Protein AF-A0A2U2CCS1-F1 (afdb_monomer_lite)

Organism: NCBI:txid2184063

Structure (mmCIF, N/CA/C/O backbone):
data_AF-A0A2U2CCS1-F1
#
_entry.id   AF-A0A2U2CCS1-F1
#
loop_
_atom_site.group_PDB
_atom_site.id
_atom_site.type_symbol
_atom_site.label_atom_id
_atom_site.label_alt_id
_atom_site.label_comp_id
_atom_site.label_asym_id
_atom_site.label_entity_id
_atom_site.label_seq_id
_atom_site.pdbx_PDB_ins_code
_atom_site.Cartn_x
_atom_site.Cartn_y
_atom_site.Cartn_z
_atom_site.occupancy
_atom_site.B_iso_or_equiv
_atom_site.auth_seq_id
_atom_site.auth_comp_id
_atom_site.auth_asym_id
_atom_site.auth_atom_id
_atom_site.pdbx_PDB_model_num
ATOM 1 N N . MET A 1 1 ? -10.498 12.231 16.245 1.00 69.75 1 MET A N 1
ATOM 2 C CA . MET A 1 1 ? -9.655 11.087 15.813 1.00 69.75 1 MET A CA 1
ATOM 3 C C . MET A 1 1 ? -8.419 11.006 16.696 1.00 69.75 1 MET A C 1
ATOM 5 O O . MET A 1 1 ? -7.767 12.031 16.871 1.00 69.75 1 MET A O 1
ATOM 9 N N . SER A 1 2 ? -8.105 9.830 17.253 1.00 88.81 2 SER A N 1
ATOM 10 C CA . SER A 1 2 ? -6.883 9.625 18.051 1.00 88.81 2 SER A CA 1
ATOM 11 C C . SER A 1 2 ? -5.619 9.642 17.178 1.00 88.81 2 SER A C 1
ATOM 13 O O . SER A 1 2 ? -5.703 9.530 15.952 1.00 88.81 2 SER A O 1
ATOM 15 N N . GLN A 1 3 ? -4.440 9.747 17.800 1.00 91.19 3 GLN A N 1
ATOM 16 C CA . GLN A 1 3 ? -3.162 9.732 17.077 1.00 91.19 3 GLN A CA 1
ATOM 17 C C . GLN A 1 3 ? -2.980 8.453 16.243 1.00 91.19 3 GLN A C 1
ATOM 19 O O . GLN A 1 3 ? -2.609 8.531 15.076 1.00 91.19 3 GLN A O 1
ATOM 24 N N . THR A 1 4 ? -3.338 7.289 16.795 1.00 92.81 4 THR A N 1
ATOM 25 C CA . THR A 1 4 ? -3.282 5.996 16.091 1.00 92.81 4 THR A CA 1
ATOM 26 C C . THR A 1 4 ? -4.210 5.960 14.874 1.00 92.81 4 THR A C 1
ATOM 28 O O . THR A 1 4 ? -3.830 5.433 13.830 1.00 92.81 4 THR A O 1
ATOM 31 N N . HIS A 1 5 ? -5.399 6.578 14.959 1.00 93.19 5 HIS A N 1
ATOM 32 C CA . HIS A 1 5 ? -6.270 6.732 13.788 1.00 93.19 5 HIS A CA 1
ATOM 33 C C . HIS A 1 5 ? -5.577 7.555 12.708 1.00 93.19 5 HIS A C 1
ATOM 35 O O . HIS A 1 5 ? -5.441 7.083 11.583 1.00 93.19 5 HIS A O 1
ATOM 41 N N . ARG A 1 6 ? -5.086 8.753 13.044 1.00 95.00 6 ARG A N 1
ATOM 42 C CA . ARG A 1 6 ? -4.413 9.629 12.072 1.00 95.00 6 ARG A CA 1
ATOM 43 C C . ARG A 1 6 ? -3.231 8.926 11.396 1.00 95.00 6 ARG A C 1
ATOM 45 O O . ARG A 1 6 ? -3.109 9.004 10.179 1.00 95.00 6 ARG A O 1
ATOM 52 N N . GLN A 1 7 ? -2.433 8.180 12.161 1.00 96.00 7 GLN A N 1
ATOM 53 C CA . GLN A 1 7 ? -1.328 7.371 11.639 1.00 96.00 7 GLN A CA 1
ATOM 54 C C . GLN A 1 7 ? -1.805 6.300 10.649 1.00 96.00 7 GLN A C 1
ATOM 56 O O . GLN A 1 7 ? -1.238 6.189 9.567 1.00 96.00 7 GLN A O 1
ATOM 61 N N . SER A 1 8 ? -2.869 5.555 10.972 1.00 96.94 8 SER A N 1
ATOM 62 C CA . SER A 1 8 ? -3.402 4.525 10.066 1.00 96.94 8 SER A CA 1
ATOM 63 C C . SER A 1 8 ? -3.934 5.103 8.747 1.00 96.94 8 SER A C 1
ATOM 65 O O . SER A 1 8 ? -3.665 4.540 7.691 1.00 96.94 8 SER A O 1
ATOM 67 N N . TYR A 1 9 ? -4.611 6.257 8.781 1.00 98.31 9 TYR A N 1
ATOM 68 C CA . TYR A 1 9 ? -5.068 6.944 7.566 1.00 98.31 9 TYR A CA 1
ATOM 69 C C . TYR A 1 9 ? -3.900 7.461 6.728 1.00 98.31 9 TYR A C 1
ATOM 71 O O . TYR A 1 9 ? -3.901 7.276 5.515 1.00 98.31 9 TYR A O 1
ATOM 79 N N . ALA A 1 10 ? -2.900 8.079 7.361 1.00 98.25 10 ALA A N 1
ATOM 80 C CA . ALA A 1 10 ? -1.716 8.575 6.665 1.00 98.25 10 ALA A CA 1
ATOM 81 C C . ALA A 1 10 ? -0.939 7.433 5.991 1.00 98.25 10 ALA A C 1
ATOM 83 O O . ALA A 1 10 ? -0.535 7.552 4.837 1.00 98.25 10 ALA A O 1
ATOM 84 N N . ALA A 1 11 ? -0.789 6.304 6.684 1.00 98.50 11 ALA A N 1
ATOM 85 C CA . ALA A 1 11 ? -0.129 5.127 6.143 1.00 98.50 11 ALA A CA 1
ATOM 86 C C . ALA A 1 11 ? -0.907 4.517 4.964 1.00 98.50 11 ALA A C 1
ATOM 88 O O . ALA A 1 11 ? -0.320 4.259 3.918 1.00 98.50 11 ALA A O 1
ATOM 89 N N . LEU A 1 12 ? -2.230 4.351 5.082 1.00 98.62 12 LEU A N 1
ATOM 90 C CA . LEU A 1 12 ? -3.065 3.863 3.976 1.00 98.62 12 LEU A CA 1
ATOM 91 C C . LEU A 1 12 ? -3.039 4.811 2.771 1.00 98.62 12 LEU A C 1
ATOM 93 O O . LEU A 1 12 ? -2.932 4.343 1.640 1.00 98.62 12 LEU A O 1
ATOM 97 N N . ALA A 1 13 ? -3.065 6.126 2.998 1.00 98.75 13 ALA A N 1
ATOM 98 C CA . ALA A 1 13 ? -2.942 7.116 1.932 1.00 98.75 13 ALA A CA 1
ATOM 99 C C . ALA A 1 13 ? -1.592 7.007 1.204 1.00 98.75 13 ALA A C 1
ATOM 101 O O . ALA A 1 13 ? -1.557 7.033 -0.025 1.00 98.75 13 ALA A O 1
ATOM 102 N N . ALA A 1 14 ? -0.491 6.812 1.937 1.00 98.69 14 ALA A N 1
ATOM 103 C CA . ALA A 1 14 ? 0.817 6.572 1.332 1.00 98.69 14 ALA A CA 1
ATOM 104 C C . ALA A 1 14 ? 0.817 5.309 0.453 1.00 98.69 14 ALA A C 1
ATOM 106 O O . ALA A 1 14 ? 1.319 5.347 -0.668 1.00 98.69 14 ALA A O 1
ATOM 107 N N . LEU A 1 15 ? 0.198 4.214 0.913 1.00 98.50 15 LEU A N 1
ATOM 108 C CA . LEU A 1 15 ? 0.068 2.991 0.114 1.00 98.50 15 LEU A CA 1
ATOM 109 C C . LEU A 1 15 ? -0.762 3.212 -1.158 1.00 98.50 15 LEU A C 1
ATOM 111 O O . LEU A 1 15 ? -0.368 2.736 -2.220 1.00 98.50 15 LEU A O 1
ATOM 115 N N . VAL A 1 16 ? -1.866 3.965 -1.079 1.00 98.69 16 VAL A N 1
ATOM 116 C CA . VAL A 1 16 ? -2.672 4.343 -2.255 1.00 98.69 16 VAL A CA 1
ATOM 117 C C . VAL A 1 16 ? -1.829 5.115 -3.267 1.00 98.69 16 VAL A C 1
ATOM 119 O O . VAL A 1 16 ? -1.850 4.786 -4.450 1.00 98.69 16 VAL A O 1
ATOM 122 N N . ILE A 1 17 ? -1.061 6.107 -2.808 1.00 98.50 17 ILE A N 1
ATOM 123 C CA . ILE A 1 17 ? -0.209 6.929 -3.675 1.00 98.50 17 ILE A CA 1
ATOM 124 C C . ILE A 1 17 ? 0.856 6.067 -4.357 1.00 98.50 17 ILE A C 1
ATOM 126 O O . ILE A 1 17 ? 1.002 6.133 -5.574 1.00 98.50 17 ILE A O 1
ATOM 130 N N . LEU A 1 18 ? 1.573 5.231 -3.603 1.00 97.44 18 LEU A N 1
ATOM 131 C CA . LEU A 1 18 ? 2.649 4.400 -4.151 1.00 97.44 18 LEU A CA 1
ATOM 132 C C . LEU A 1 18 ? 2.126 3.372 -5.163 1.00 97.44 18 LEU A C 1
ATOM 134 O O . LEU A 1 18 ? 2.704 3.231 -6.239 1.00 97.44 18 LEU A O 1
ATOM 138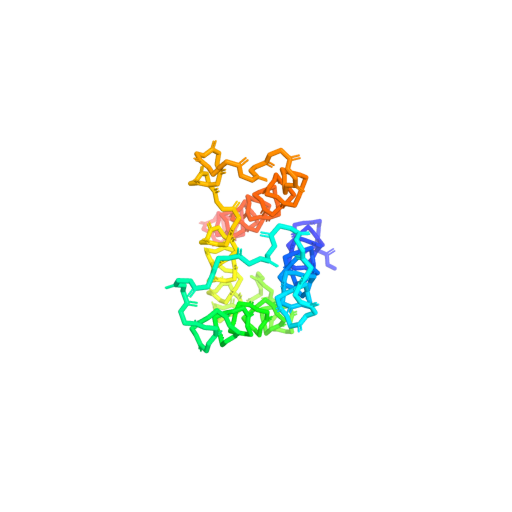 N N . GLN A 1 19 ? 1.007 2.706 -4.861 1.00 95.69 1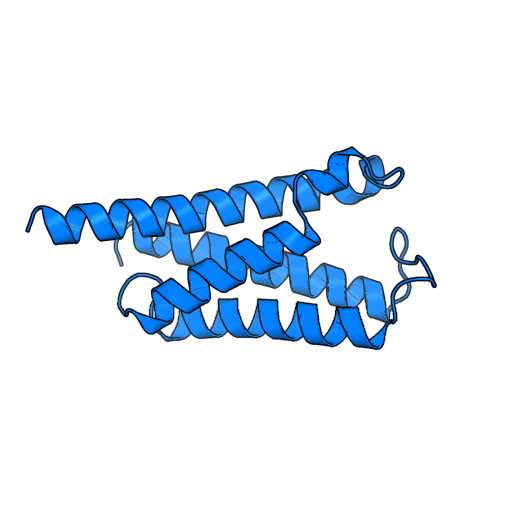9 GLN A N 1
ATOM 139 C CA . GLN A 1 19 ? 0.368 1.781 -5.802 1.00 95.69 19 GLN A CA 1
ATOM 140 C C . GLN A 1 19 ? -0.177 2.511 -7.035 1.00 95.69 19 GLN A C 1
ATOM 142 O O . GLN A 1 19 ? -0.069 2.001 -8.147 1.00 95.69 19 GLN A O 1
ATOM 147 N N . GLY A 1 20 ? -0.729 3.714 -6.859 1.00 95.44 20 GLY A N 1
ATOM 148 C CA . GLY A 1 20 ? -1.209 4.551 -7.957 1.00 95.44 20 GLY A CA 1
ATOM 149 C C . GLY A 1 20 ? -0.082 4.991 -8.890 1.00 95.44 20 GLY A C 1
ATOM 150 O O . GLY A 1 20 ? -0.228 4.896 -10.105 1.00 95.44 20 GLY A O 1
ATOM 151 N N . ILE A 1 21 ? 1.064 5.400 -8.338 1.00 94.56 21 ILE A N 1
ATOM 152 C CA . ILE A 1 21 ? 2.265 5.728 -9.118 1.00 94.56 21 ILE A CA 1
ATOM 153 C C . ILE A 1 21 ? 2.768 4.489 -9.861 1.00 94.56 21 ILE A C 1
ATOM 155 O O . ILE A 1 21 ? 3.034 4.575 -11.054 1.00 94.56 21 ILE A O 1
ATOM 159 N N . MET A 1 22 ? 2.842 3.330 -9.200 1.00 91.62 22 MET A N 1
ATOM 160 C CA . MET A 1 22 ? 3.244 2.077 -9.849 1.00 91.62 22 MET A CA 1
ATOM 161 C C . MET A 1 22 ? 2.303 1.701 -11.001 1.00 91.62 22 MET A C 1
ATOM 163 O O . MET A 1 22 ? 2.763 1.346 -12.084 1.00 91.62 22 MET A O 1
ATOM 167 N N . LEU A 1 23 ? 0.989 1.820 -10.794 1.00 90.81 23 LEU A N 1
ATOM 168 C CA . LEU A 1 23 ? -0.017 1.571 -11.825 1.00 90.81 23 LEU A CA 1
ATOM 169 C C . LEU A 1 23 ? 0.113 2.559 -12.994 1.00 90.81 23 LEU A C 1
ATOM 171 O O . LEU A 1 23 ? 0.042 2.155 -14.152 1.00 90.81 23 LEU A O 1
ATOM 175 N N . GLY A 1 24 ? 0.334 3.842 -12.701 1.00 89.88 24 GLY A N 1
ATOM 176 C CA . GLY A 1 24 ? 0.559 4.876 -13.710 1.00 89.88 24 GLY A CA 1
ATOM 177 C C . GLY A 1 24 ? 1.811 4.602 -14.541 1.00 89.88 24 GLY A C 1
ATOM 178 O O . GLY A 1 24 ? 1.744 4.583 -15.767 1.00 89.88 24 GLY A O 1
ATOM 179 N N . SER A 1 25 ? 2.932 4.303 -13.885 1.00 87.81 25 SER A N 1
ATOM 180 C CA . SER A 1 25 ? 4.189 3.944 -14.545 1.00 87.81 25 SER A CA 1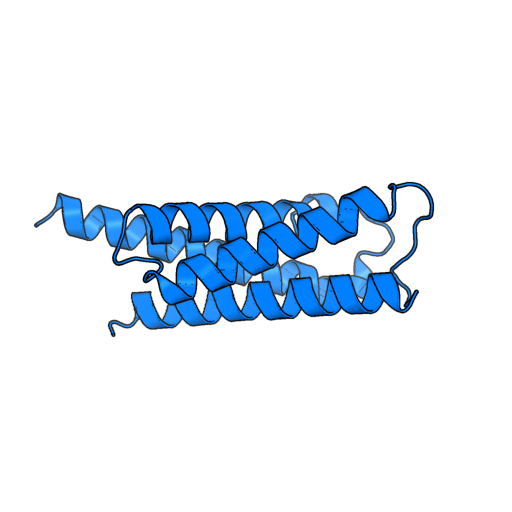
ATOM 181 C C . SER A 1 25 ? 4.066 2.660 -15.373 1.00 87.81 25 SER A C 1
ATOM 183 O O . SER A 1 25 ? 4.672 2.574 -16.440 1.00 87.81 25 SER A O 1
ATOM 185 N N . LEU A 1 26 ? 3.253 1.688 -14.930 1.00 85.50 26 LEU A N 1
ATOM 186 C CA . LEU A 1 26 ? 2.964 0.461 -15.680 1.00 85.50 26 LEU A CA 1
ATOM 187 C C . LEU A 1 26 ? 2.259 0.772 -17.005 1.00 85.50 26 LEU A C 1
ATOM 189 O O . LEU A 1 26 ? 2.680 0.273 -18.045 1.00 85.50 26 LEU A O 1
ATOM 193 N N . TYR A 1 27 ? 1.210 1.599 -16.983 1.00 84.31 27 TYR A N 1
ATOM 194 C CA . TYR A 1 27 ? 0.489 1.977 -18.202 1.00 84.31 27 TYR A CA 1
ATOM 195 C C . TYR A 1 27 ? 1.284 2.924 -19.104 1.00 84.31 27 TYR A C 1
ATOM 197 O O . TYR A 1 27 ? 1.139 2.865 -20.322 1.00 84.31 27 TYR A O 1
ATOM 205 N N . ALA A 1 28 ? 2.132 3.775 -18.525 1.00 86.81 28 ALA A N 1
ATOM 206 C CA . ALA A 1 28 ? 2.984 4.698 -19.269 1.00 86.81 28 ALA A CA 1
ATOM 207 C C . ALA A 1 28 ? 4.266 4.046 -19.824 1.00 86.81 28 ALA A C 1
ATOM 209 O O . ALA A 1 28 ? 4.985 4.688 -20.586 1.00 86.81 28 ALA A O 1
ATOM 210 N N . GLY A 1 29 ? 4.575 2.798 -19.447 1.00 82.00 29 GLY A N 1
ATOM 211 C CA . GLY A 1 29 ? 5.794 2.104 -19.877 1.00 82.00 29 GLY A CA 1
ATOM 212 C C . GLY A 1 29 ? 7.084 2.754 -19.363 1.00 82.00 29 GLY A C 1
ATOM 213 O O . GLY A 1 29 ? 8.106 2.730 -20.049 1.00 82.00 29 GLY A O 1
ATOM 214 N N . VAL A 1 30 ? 7.034 3.385 -18.185 1.00 83.06 30 VAL A N 1
ATOM 215 C CA . VAL A 1 30 ? 8.171 4.111 -17.606 1.00 83.06 30 VAL A CA 1
ATOM 216 C C . VAL A 1 30 ? 9.080 3.137 -16.855 1.00 83.06 30 VAL A C 1
ATOM 218 O O . VAL A 1 30 ? 8.672 2.517 -15.869 1.00 83.06 30 VAL A O 1
ATOM 221 N N . ALA A 1 31 ? 10.342 3.040 -17.287 1.00 76.69 31 ALA A N 1
ATOM 222 C CA . ALA A 1 31 ? 11.379 2.301 -16.567 1.00 76.69 31 ALA A CA 1
ATOM 223 C C . ALA A 1 31 ? 11.458 2.774 -15.095 1.00 76.69 31 ALA A C 1
ATOM 225 O O . ALA A 1 31 ? 11.373 3.976 -14.846 1.00 76.69 31 ALA A O 1
ATOM 226 N N . PRO A 1 32 ? 11.632 1.879 -14.103 1.00 69.75 32 PRO A N 1
ATOM 227 C CA . PRO A 1 32 ? 12.052 0.479 -14.214 1.00 69.75 32 PRO A CA 1
ATOM 228 C C . PRO A 1 32 ? 10.952 -0.516 -14.623 1.00 69.75 32 PRO A C 1
ATOM 230 O O . PRO A 1 32 ? 11.188 -1.716 -14.626 1.00 69.75 32 PRO A O 1
ATOM 233 N N . HIS A 1 33 ? 9.757 -0.072 -15.002 1.00 62.81 33 HIS A N 1
ATOM 234 C CA . HIS A 1 33 ? 8.708 -0.952 -15.517 1.00 62.81 33 HIS A CA 1
ATOM 235 C C . HIS A 1 33 ? 8.838 -0.934 -17.054 1.00 62.81 33 HIS A C 1
ATOM 237 O O . HIS A 1 33 ? 8.467 0.059 -17.676 1.00 62.81 33 HIS A O 1
ATOM 243 N N . PRO A 1 34 ? 9.469 -1.960 -17.665 1.00 54.31 34 PRO A N 1
ATOM 244 C CA . PRO A 1 34 ? 8.834 -3.276 -17.767 1.00 54.31 34 PRO A CA 1
ATOM 245 C C . PRO A 1 34 ? 9.773 -4.481 -17.522 1.00 54.31 34 PRO A C 1
ATOM 247 O O . PRO A 1 34 ? 10.927 -4.481 -17.948 1.00 54.31 34 PRO A O 1
ATOM 250 N N . PRO A 1 35 ? 9.220 -5.598 -17.018 1.00 52.41 35 PRO A N 1
ATOM 251 C CA . PRO A 1 35 ? 9.501 -6.900 -17.608 1.00 52.41 35 PRO A CA 1
ATOM 252 C C . PRO A 1 35 ? 8.233 -7.436 -18.281 1.00 52.41 35 PRO A C 1
ATOM 254 O O . PRO A 1 35 ? 7.206 -7.648 -17.637 1.00 52.41 35 PRO A O 1
ATOM 257 N N . ALA A 1 36 ? 8.328 -7.699 -19.586 1.00 53.06 36 ALA A N 1
ATOM 258 C CA . ALA A 1 36 ? 7.280 -8.259 -20.446 1.00 53.06 36 ALA A CA 1
ATOM 259 C C . ALA A 1 36 ? 6.885 -9.719 -20.110 1.00 53.06 36 ALA A C 1
ATOM 261 O O . ALA A 1 36 ? 6.325 -10.419 -20.948 1.00 53.06 36 ALA A O 1
ATOM 262 N N . THR A 1 37 ? 7.199 -10.205 -18.906 1.00 55.84 37 THR A N 1
ATOM 263 C CA . THR A 1 37 ? 7.061 -11.616 -18.518 1.00 55.84 37 THR A CA 1
ATOM 264 C C . THR A 1 37 ? 5.934 -11.879 -17.522 1.00 55.84 37 THR A C 1
ATOM 266 O O . THR A 1 37 ? 5.466 -13.012 -17.441 1.00 55.84 37 THR A O 1
ATOM 269 N N . ILE A 1 38 ? 5.443 -10.863 -16.801 1.00 58.28 38 ILE A N 1
ATOM 270 C CA . ILE A 1 38 ? 4.218 -10.981 -15.998 1.00 58.28 38 ILE A CA 1
ATOM 271 C C . ILE A 1 38 ? 3.060 -10.477 -16.864 1.00 58.28 38 ILE A C 1
ATOM 273 O O . ILE A 1 38 ? 3.156 -9.356 -17.373 1.00 58.28 38 ILE A O 1
ATOM 277 N N . PRO A 1 39 ? 1.967 -11.246 -17.042 1.00 59.12 39 PRO A N 1
ATOM 278 C CA . PRO A 1 39 ? 0.814 -10.777 -17.797 1.00 59.12 39 PRO A CA 1
ATOM 279 C C . PRO A 1 39 ? 0.386 -9.404 -17.275 1.00 59.12 39 PRO A C 1
ATOM 281 O O . PRO A 1 39 ? 0.073 -9.262 -16.091 1.00 59.12 39 PRO A O 1
ATOM 284 N N . LEU A 1 40 ? 0.380 -8.390 -18.146 1.00 54.31 40 LEU A N 1
ATOM 285 C CA . LEU A 1 40 ? 0.016 -7.012 -17.785 1.00 54.31 40 LEU A CA 1
ATOM 286 C C . LEU A 1 40 ? -1.355 -6.970 -17.084 1.00 54.31 40 LEU A C 1
ATOM 288 O O . LEU A 1 40 ? -1.554 -6.264 -16.093 1.00 54.31 40 LEU A O 1
ATOM 292 N N . PHE A 1 41 ? -2.267 -7.824 -17.561 1.00 54.06 41 PHE A N 1
ATOM 293 C CA . PHE A 1 41 ? -3.608 -8.037 -17.021 1.00 54.06 41 PHE A CA 1
ATOM 294 C C . PHE A 1 41 ? -3.642 -8.708 -15.641 1.00 54.06 41 PHE A C 1
ATOM 296 O O . PHE A 1 41 ? -4.693 -8.719 -15.020 1.00 54.06 41 PHE A O 1
ATOM 303 N N . GLY A 1 42 ? -2.538 -9.253 -15.130 1.00 69.75 42 GLY A N 1
ATOM 304 C CA . GLY A 1 42 ? -2.437 -9.728 -13.747 1.00 69.75 42 GLY A CA 1
ATOM 305 C C . GLY A 1 42 ? -2.064 -8.613 -12.766 1.00 69.75 42 GLY A C 1
ATOM 306 O O . GLY A 1 42 ? -2.593 -8.559 -11.659 1.00 69.75 42 GLY A O 1
ATOM 307 N N . MET A 1 43 ? -1.191 -7.685 -13.178 1.00 81.81 43 MET A N 1
ATOM 308 C CA . MET A 1 43 ? -0.703 -6.606 -12.306 1.00 81.81 43 MET A CA 1
ATOM 309 C C . MET A 1 43 ? -1.712 -5.468 -12.149 1.00 81.81 43 MET A C 1
ATOM 311 O O . MET A 1 43 ? -1.945 -5.024 -11.028 1.00 81.81 43 MET A O 1
ATOM 315 N N . GLY A 1 44 ? -2.343 -5.020 -13.240 1.00 85.81 44 GLY A N 1
ATOM 316 C CA . GLY A 1 44 ? -3.331 -3.935 -13.193 1.00 85.81 44 GLY A CA 1
ATOM 317 C C . GLY A 1 44 ? -4.483 -4.215 -12.212 1.00 85.81 44 GLY A C 1
ATOM 318 O O . GLY A 1 44 ? -4.689 -3.431 -11.284 1.00 85.81 44 GLY A O 1
ATOM 319 N N . PRO A 1 45 ? -5.195 -5.351 -12.338 1.00 89.81 45 PRO A N 1
ATOM 320 C CA . PRO A 1 45 ? -6.251 -5.739 -11.404 1.00 89.81 45 PRO A CA 1
ATOM 321 C C . PRO A 1 45 ? -5.764 -5.944 -9.970 1.00 89.81 45 PRO A C 1
ATOM 323 O O . PRO A 1 45 ? -6.474 -5.572 -9.038 1.00 89.81 45 PRO A O 1
ATOM 326 N N . PHE A 1 46 ? -4.556 -6.480 -9.769 1.00 91.81 46 PHE A N 1
ATOM 327 C CA . PHE A 1 46 ? -3.986 -6.632 -8.430 1.00 91.81 46 PHE A CA 1
ATOM 328 C C . PHE A 1 46 ? -3.744 -5.276 -7.747 1.00 91.81 46 PHE A C 1
ATOM 330 O O . PHE A 1 46 ? -4.167 -5.071 -6.608 1.00 91.81 46 PHE A O 1
ATOM 337 N N . LEU A 1 47 ? -3.127 -4.324 -8.456 1.00 93.06 47 LEU A N 1
ATOM 338 C CA . LEU A 1 47 ? -2.911 -2.962 -7.959 1.00 93.06 47 LEU A CA 1
ATOM 339 C C . LEU A 1 47 ? -4.241 -2.241 -7.713 1.00 93.06 47 LEU A C 1
ATOM 341 O O . LEU A 1 47 ? -4.416 -1.605 -6.674 1.00 93.06 47 LEU A O 1
ATOM 345 N N . GLY A 1 48 ? -5.206 -2.402 -8.622 1.00 94.69 48 GLY A N 1
ATOM 346 C CA . GLY A 1 48 ? -6.564 -1.886 -8.456 1.00 94.69 48 GLY A CA 1
ATOM 347 C C . GLY A 1 48 ? -7.243 -2.428 -7.196 1.00 94.69 48 GLY A C 1
ATOM 348 O O . GLY A 1 48 ? -7.795 -1.654 -6.416 1.00 94.69 48 GLY A O 1
ATOM 349 N N . ALA A 1 49 ? -7.142 -3.735 -6.941 1.00 96.00 49 ALA A N 1
ATOM 350 C CA . ALA A 1 49 ? -7.675 -4.360 -5.733 1.00 96.00 49 ALA A CA 1
ATOM 351 C C . ALA A 1 49 ? -6.985 -3.845 -4.458 1.00 96.00 49 ALA A C 1
ATOM 353 O O . ALA A 1 49 ? -7.661 -3.570 -3.465 1.00 96.00 49 ALA A O 1
ATOM 354 N N . ALA A 1 50 ? -5.662 -3.658 -4.482 1.00 97.38 50 ALA A N 1
ATOM 355 C CA . ALA A 1 50 ? -4.911 -3.114 -3.352 1.00 97.38 50 ALA A CA 1
ATOM 356 C C . ALA A 1 50 ? -5.337 -1.672 -3.015 1.00 97.38 50 ALA A C 1
ATOM 358 O O . ALA A 1 50 ? -5.587 -1.355 -1.850 1.00 97.38 50 ALA A O 1
ATOM 359 N N . ILE A 1 51 ? -5.473 -0.817 -4.035 1.00 98.31 51 ILE A N 1
ATOM 360 C CA . ILE A 1 51 ? -5.945 0.568 -3.888 1.00 98.31 51 ILE A CA 1
ATOM 361 C C . ILE A 1 51 ? -7.388 0.588 -3.370 1.00 98.31 51 ILE A C 1
ATOM 363 O O . ILE A 1 51 ? -7.687 1.305 -2.414 1.00 98.31 51 ILE A O 1
ATOM 367 N N . ALA A 1 52 ? -8.272 -0.227 -3.951 1.00 98.38 52 ALA A N 1
ATOM 368 C CA . ALA A 1 52 ? -9.667 -0.320 -3.533 1.00 98.38 52 ALA A CA 1
ATOM 369 C C . ALA A 1 52 ? -9.792 -0.762 -2.068 1.00 98.38 52 ALA A C 1
ATOM 371 O O . ALA A 1 52 ? -10.548 -0.155 -1.311 1.00 98.38 52 ALA A O 1
ATOM 372 N N . ALA A 1 53 ? -9.015 -1.762 -1.639 1.00 98.44 53 ALA A N 1
ATOM 373 C CA . ALA A 1 53 ? -8.989 -2.207 -0.249 1.00 98.44 53 ALA A CA 1
ATOM 374 C C . ALA A 1 53 ? -8.519 -1.095 0.702 1.00 98.44 53 ALA A C 1
ATOM 376 O O . ALA A 1 53 ? -9.136 -0.884 1.746 1.00 98.44 53 ALA A O 1
ATOM 377 N N . ALA A 1 54 ? -7.470 -0.352 0.335 1.00 98.56 54 ALA A N 1
ATOM 378 C CA . ALA A 1 54 ? -6.959 0.749 1.147 1.00 98.56 54 ALA A CA 1
ATOM 379 C C . ALA A 1 54 ? -7.990 1.880 1.297 1.00 98.56 54 ALA A C 1
ATOM 381 O O . ALA A 1 54 ? -8.269 2.320 2.413 1.00 98.56 54 ALA A O 1
ATOM 382 N N . ILE A 1 55 ? -8.607 2.309 0.192 1.00 98.69 55 ILE A N 1
ATOM 383 C CA . ILE A 1 55 ? -9.636 3.358 0.195 1.00 98.69 55 ILE A CA 1
ATOM 384 C C . ILE A 1 55 ? -10.874 2.896 0.971 1.00 98.69 55 ILE A C 1
ATOM 386 O O . ILE A 1 55 ? -11.376 3.629 1.821 1.00 98.69 55 ILE A O 1
ATOM 390 N N . ALA A 1 56 ? -11.343 1.668 0.746 1.00 98.56 56 ALA A N 1
ATOM 391 C CA . ALA A 1 56 ? -12.480 1.117 1.477 1.00 98.56 56 ALA A CA 1
ATOM 392 C C . ALA A 1 56 ? -12.200 1.033 2.987 1.00 98.56 56 ALA A C 1
ATOM 394 O O . ALA A 1 56 ? -13.068 1.367 3.793 1.00 98.56 56 ALA A O 1
ATOM 395 N N . ALA A 1 57 ? -10.978 0.668 3.388 1.00 98.38 57 ALA A N 1
ATOM 396 C CA . ALA A 1 57 ? -10.566 0.700 4.787 1.00 98.38 57 ALA A CA 1
ATOM 397 C C . ALA A 1 57 ? -10.611 2.118 5.378 1.00 98.38 57 ALA A C 1
ATOM 399 O O . ALA A 1 57 ? -11.091 2.292 6.497 1.00 98.38 57 ALA A O 1
ATOM 400 N N . MET A 1 58 ? -10.153 3.130 4.631 1.00 98.31 58 MET A N 1
ATOM 401 C CA . MET A 1 58 ? -10.227 4.537 5.042 1.00 98.31 58 MET A CA 1
ATOM 402 C C . MET A 1 58 ? -11.679 5.013 5.195 1.00 98.31 58 MET A C 1
ATOM 404 O O . MET A 1 58 ? -11.994 5.701 6.162 1.00 98.31 58 MET A O 1
ATOM 408 N N . ILE A 1 59 ? -12.582 4.629 4.292 1.00 98.19 59 ILE A N 1
ATOM 409 C CA . ILE A 1 59 ? -14.002 5.007 4.368 1.00 98.19 59 ILE A CA 1
ATOM 410 C C . ILE A 1 59 ? -14.684 4.351 5.577 1.00 98.19 59 ILE A C 1
ATOM 412 O O . ILE A 1 59 ? -15.400 5.015 6.319 1.00 98.19 59 ILE A O 1
ATOM 416 N N . LEU A 1 60 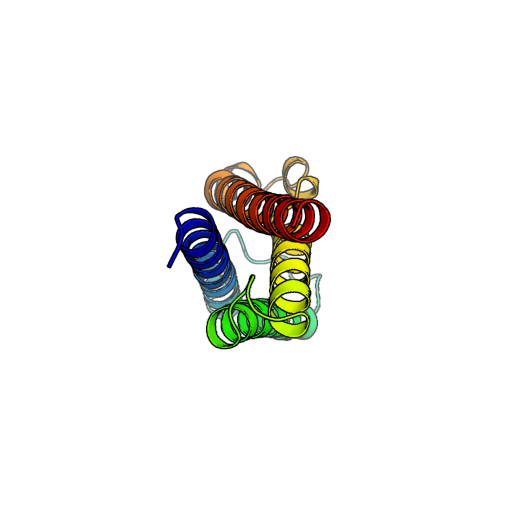? -14.437 3.058 5.809 1.00 97.06 60 LEU A N 1
ATOM 417 C CA . LEU A 1 60 ? -15.071 2.284 6.886 1.00 97.06 60 LEU A CA 1
ATOM 418 C C . LEU A 1 60 ? -14.465 2.512 8.278 1.00 97.06 60 LEU A C 1
ATOM 420 O O . LEU A 1 60 ? -14.900 1.872 9.243 1.00 97.06 60 LEU A O 1
ATOM 424 N N . GLY A 1 61 ? -13.441 3.359 8.379 1.00 95.75 61 GLY A N 1
ATOM 425 C CA . GLY A 1 61 ? -12.658 3.512 9.595 1.00 95.75 61 GLY A CA 1
ATOM 426 C C . GLY A 1 61 ? -11.711 2.321 9.790 1.00 95.75 61 GLY A C 1
ATOM 427 O O . GLY A 1 61 ? -12.141 1.259 10.257 1.00 95.75 61 GLY A O 1
ATOM 428 N N . PRO A 1 62 ? -10.402 2.463 9.507 1.00 95.25 62 PRO A N 1
ATOM 429 C CA . PRO A 1 62 ? -9.458 1.345 9.483 1.00 95.25 62 PRO A CA 1
ATOM 430 C C . PRO A 1 62 ? -9.270 0.678 10.852 1.00 95.25 62 PRO A C 1
ATOM 432 O O . PRO A 1 62 ? -8.791 -0.451 10.924 1.00 95.25 62 PRO A O 1
ATOM 435 N N . LEU A 1 63 ? -9.677 1.342 11.942 1.00 95.88 63 LEU A N 1
ATOM 436 C CA . LEU A 1 63 ? -9.637 0.807 13.306 1.00 95.88 63 LEU A CA 1
ATOM 437 C C . LEU A 1 63 ? -11.023 0.721 13.968 1.00 95.88 63 LEU A C 1
ATOM 439 O O . LEU A 1 63 ? -11.135 0.095 15.026 1.00 95.88 63 LEU A O 1
ATOM 443 N N . ASP A 1 64 ? -12.070 1.277 13.357 1.00 92.94 64 ASP A N 1
ATOM 444 C CA . ASP A 1 64 ? -13.408 1.395 13.955 1.00 92.94 64 ASP A CA 1
ATOM 445 C C . ASP A 1 64 ? -14.208 0.095 13.819 1.00 92.94 64 ASP A C 1
ATOM 447 O O . ASP A 1 64 ? -14.799 -0.402 14.785 1.00 92.94 64 ASP A O 1
ATOM 451 N N . SER A 1 65 ? -14.146 -0.522 12.636 1.00 92.69 65 SER A N 1
ATOM 452 C CA . SER A 1 65 ? -14.930 -1.706 12.282 1.00 92.69 65 SER A CA 1
ATOM 453 C C . SER A 1 65 ? -14.059 -2.937 12.004 1.00 92.69 65 SER A C 1
ATOM 455 O O . SER A 1 65 ? -12.877 -2.844 11.664 1.00 92.69 65 SER A O 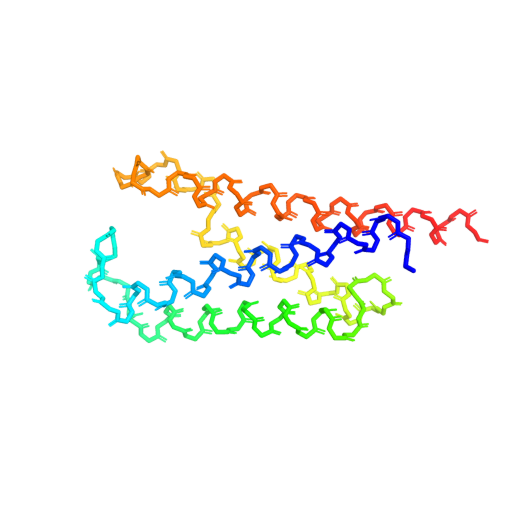1
ATOM 457 N N . ARG A 1 66 ? -14.641 -4.140 12.135 1.00 94.38 66 ARG A N 1
ATOM 458 C CA . ARG A 1 66 ? -13.956 -5.395 11.768 1.00 94.38 66 ARG A CA 1
ATOM 459 C C . ARG A 1 66 ? -13.610 -5.420 10.276 1.00 94.38 66 ARG A C 1
ATOM 461 O O . ARG A 1 66 ? -12.508 -5.836 9.929 1.00 94.38 66 ARG A O 1
ATOM 468 N N . ALA A 1 67 ? -14.530 -4.953 9.431 1.00 96.88 67 ALA A N 1
ATOM 469 C CA . ALA A 1 67 ? -14.334 -4.857 7.988 1.00 96.88 67 ALA A CA 1
ATOM 470 C C . ALA A 1 67 ? -13.203 -3.878 7.635 1.00 96.88 67 ALA A C 1
ATOM 472 O O . ALA A 1 67 ? -12.287 -4.259 6.913 1.00 96.88 67 ALA A O 1
ATOM 473 N N . GLY A 1 68 ? -13.196 -2.672 8.221 1.00 97.12 68 GLY A N 1
ATOM 474 C CA . GLY A 1 68 ? -12.137 -1.680 8.007 1.00 97.12 68 GLY A CA 1
ATOM 475 C C . GLY A 1 68 ? -10.751 -2.200 8.393 1.00 97.12 68 GLY A C 1
ATOM 476 O O . GLY A 1 68 ? -9.804 -2.055 7.626 1.00 97.12 68 GLY A O 1
ATOM 477 N N . ARG A 1 69 ? -10.638 -2.909 9.524 1.00 97.38 69 ARG A N 1
ATOM 478 C CA . ARG A 1 69 ? -9.373 -3.534 9.958 1.00 97.38 69 ARG A CA 1
ATOM 479 C C . ARG A 1 69 ? -8.894 -4.631 9.019 1.00 97.38 69 ARG A C 1
ATOM 481 O O . ARG A 1 69 ? -7.698 -4.735 8.761 1.00 97.38 69 ARG A O 1
ATOM 488 N N . LEU A 1 70 ? -9.816 -5.475 8.555 1.00 98.00 70 LEU A N 1
ATOM 489 C CA . LEU A 1 70 ? -9.499 -6.553 7.623 1.00 98.00 70 LEU A CA 1
ATOM 490 C C . LEU A 1 70 ? -8.997 -5.974 6.299 1.00 98.00 70 LEU A C 1
ATOM 492 O O . LEU A 1 70 ? -7.940 -6.377 5.828 1.00 98.00 70 LEU A O 1
ATOM 496 N N . LEU A 1 71 ? -9.696 -4.978 5.755 1.00 98.50 71 LEU A N 1
ATOM 497 C CA . LEU A 1 71 ? -9.302 -4.303 4.521 1.00 98.50 71 LEU A CA 1
ATOM 498 C C . LEU A 1 71 ? -7.982 -3.537 4.670 1.00 98.50 71 LEU A C 1
ATOM 500 O O . LEU A 1 71 ? -7.146 -3.616 3.777 1.00 98.50 71 LEU A O 1
ATOM 504 N N . ALA A 1 72 ? -7.743 -2.874 5.806 1.00 98.44 72 ALA A N 1
ATOM 505 C CA . ALA A 1 72 ? -6.465 -2.217 6.084 1.00 98.44 72 ALA A CA 1
ATOM 506 C C . ALA A 1 72 ? -5.306 -3.226 6.108 1.00 98.44 72 ALA A C 1
ATOM 508 O O . ALA A 1 72 ? -4.260 -2.991 5.506 1.00 98.44 72 ALA A O 1
ATOM 509 N N . GLY A 1 73 ? -5.505 -4.372 6.766 1.00 98.31 73 GLY A N 1
ATOM 510 C CA . GLY A 1 73 ? -4.522 -5.453 6.794 1.00 98.31 73 GLY A CA 1
ATOM 511 C C . GLY A 1 73 ? -4.264 -6.043 5.407 1.00 98.31 73 GLY A C 1
ATOM 512 O O . GLY A 1 73 ? -3.109 -6.207 5.022 1.00 98.31 73 GLY A O 1
ATOM 513 N N . LEU A 1 74 ? -5.320 -6.308 4.632 1.00 98.06 74 LEU A N 1
ATOM 514 C CA . LEU A 1 74 ? -5.202 -6.796 3.255 1.00 98.06 74 LEU A CA 1
ATOM 515 C C . LEU A 1 74 ? -4.473 -5.795 2.353 1.00 98.06 74 LEU A C 1
ATOM 517 O O . LEU A 1 74 ? -3.607 -6.201 1.584 1.00 98.06 74 LEU A O 1
ATOM 521 N N . ALA A 1 75 ? -4.761 -4.500 2.482 1.00 98.44 75 ALA A N 1
ATOM 522 C CA . ALA A 1 75 ? -4.066 -3.451 1.745 1.00 98.44 75 ALA A CA 1
ATOM 523 C C . ALA A 1 75 ? -2.565 -3.415 2.073 1.00 98.44 75 ALA A C 1
ATOM 525 O O . ALA A 1 75 ? -1.739 -3.355 1.163 1.00 98.44 75 ALA A O 1
ATOM 526 N N . ALA A 1 76 ? -2.198 -3.512 3.356 1.00 98.44 76 ALA A N 1
ATOM 527 C CA . ALA A 1 76 ? -0.799 -3.568 3.777 1.00 98.44 76 ALA A CA 1
ATOM 528 C C . ALA A 1 76 ? -0.084 -4.829 3.256 1.00 98.44 76 ALA A C 1
ATOM 530 O O . ALA A 1 76 ? 1.041 -4.738 2.770 1.00 98.44 76 ALA A O 1
ATOM 531 N N . LEU A 1 77 ? -0.741 -5.994 3.285 1.00 97.94 77 LEU A N 1
ATOM 532 C CA . LEU A 1 77 ? -0.194 -7.232 2.715 1.00 97.94 77 LEU A CA 1
ATOM 533 C C . LEU A 1 77 ? -0.010 -7.137 1.194 1.00 97.94 77 LEU A C 1
ATOM 535 O O . LEU A 1 77 ? 1.038 -7.519 0.679 1.00 97.94 77 LEU A O 1
ATOM 539 N N . ALA A 1 78 ? -0.990 -6.589 0.473 1.00 96.69 78 ALA A N 1
ATOM 540 C CA . ALA A 1 78 ? -0.897 -6.395 -0.972 1.00 96.69 78 ALA A CA 1
ATOM 541 C C . ALA A 1 78 ? 0.218 -5.402 -1.349 1.00 96.69 78 ALA A C 1
ATOM 543 O O . ALA A 1 78 ? 0.955 -5.615 -2.318 1.00 96.69 78 ALA A O 1
ATOM 544 N N . ALA A 1 79 ? 0.403 -4.349 -0.548 1.00 96.62 79 ALA A N 1
ATOM 545 C CA . ALA A 1 79 ? 1.534 -3.443 -0.697 1.00 96.62 79 ALA A CA 1
ATOM 546 C C . ALA A 1 79 ? 2.872 -4.165 -0.490 1.00 96.62 79 ALA A C 1
ATOM 548 O O . ALA A 1 79 ? 3.782 -3.965 -1.285 1.00 96.62 79 ALA A O 1
ATOM 549 N N . LEU A 1 80 ? 2.995 -5.058 0.497 1.00 96.56 80 LEU A N 1
ATOM 550 C CA . LEU A 1 80 ? 4.209 -5.865 0.690 1.00 96.56 80 LEU A CA 1
ATOM 551 C C . LEU A 1 80 ? 4.432 -6.900 -0.420 1.00 96.56 80 LEU A C 1
ATOM 553 O O . LEU A 1 80 ? 5.572 -7.223 -0.733 1.00 96.56 80 LEU A O 1
ATOM 557 N N . ALA A 1 81 ? 3.390 -7.392 -1.083 1.00 93.06 81 ALA A N 1
ATOM 558 C CA . ALA A 1 81 ? 3.592 -8.196 -2.288 1.00 93.06 81 ALA A CA 1
ATOM 559 C C . ALA A 1 81 ? 4.216 -7.361 -3.430 1.00 93.06 81 ALA A C 1
ATOM 561 O O . ALA A 1 81 ? 5.028 -7.876 -4.197 1.00 93.06 81 ALA A O 1
ATOM 562 N N . SER A 1 82 ? 3.901 -6.062 -3.493 1.00 91.50 82 SER A N 1
ATOM 563 C CA . SER A 1 82 ? 4.407 -5.127 -4.516 1.00 91.50 82 SER A CA 1
ATOM 564 C C . SER A 1 82 ? 5.800 -4.569 -4.176 1.00 91.50 82 SER A C 1
ATOM 566 O O . SER A 1 82 ? 6.680 -4.482 -5.031 1.00 91.50 82 SER A O 1
ATOM 568 N N . PHE A 1 83 ? 6.010 -4.231 -2.902 1.00 94.44 83 PHE A N 1
ATOM 569 C CA . PHE A 1 83 ? 7.131 -3.448 -2.372 1.00 94.44 83 PHE A CA 1
ATOM 570 C C . PHE A 1 83 ? 7.821 -4.123 -1.170 1.00 94.44 83 PHE A C 1
ATOM 572 O O . PHE A 1 83 ? 8.377 -3.462 -0.292 1.00 94.44 83 PHE A O 1
ATOM 579 N N . GLY A 1 84 ? 7.741 -5.446 -1.068 1.00 93.88 84 GLY A N 1
ATOM 580 C CA . GLY A 1 84 ? 8.271 -6.195 0.072 1.00 93.88 84 GLY A CA 1
ATOM 581 C C . GLY A 1 84 ? 9.770 -6.488 -0.004 1.00 93.88 84 GLY A C 1
ATOM 582 O O . GLY A 1 84 ? 10.437 -6.104 -0.968 1.00 93.88 84 GLY A O 1
ATOM 583 N N . PRO A 1 85 ? 10.309 -7.211 0.996 1.00 93.88 85 PRO A N 1
ATOM 584 C CA . PRO A 1 85 ? 11.736 -7.524 1.099 1.00 93.88 85 PRO A CA 1
ATOM 585 C C . PRO A 1 85 ? 12.309 -8.291 -0.097 1.00 93.88 85 PRO A C 1
ATOM 587 O O . PRO A 1 85 ? 13.490 -8.158 -0.401 1.00 93.88 85 PRO A O 1
ATOM 590 N N . GLN A 1 86 ? 11.477 -9.042 -0.827 1.00 92.38 86 GLN A N 1
ATOM 591 C CA . GLN A 1 86 ? 11.866 -9.707 -2.072 1.00 92.38 86 GLN A CA 1
ATOM 592 C C . GLN A 1 86 ? 12.445 -8.732 -3.112 1.00 92.38 86 GLN A C 1
ATOM 594 O O . GLN A 1 86 ? 13.223 -9.146 -3.966 1.00 92.38 86 GLN A O 1
ATOM 599 N N . LYS A 1 87 ? 12.117 -7.432 -3.025 1.00 89.75 87 LYS A N 1
ATOM 600 C CA . LYS A 1 87 ? 12.663 -6.396 -3.907 1.00 89.75 87 LYS A CA 1
ATOM 601 C C . LYS A 1 87 ? 14.130 -6.070 -3.663 1.00 89.75 87 LYS A C 1
ATOM 603 O O . LYS A 1 87 ? 14.746 -5.526 -4.565 1.00 89.75 87 LYS A O 1
ATOM 608 N N . TYR A 1 88 ? 14.722 -6.437 -2.529 1.00 93.19 88 TYR A N 1
ATOM 609 C CA . TYR A 1 88 ? 16.159 -6.234 -2.303 1.00 93.19 88 TYR A CA 1
ATOM 610 C C . TYR A 1 88 ? 17.044 -7.122 -3.186 1.00 93.19 88 TYR A C 1
ATOM 612 O O . TYR A 1 88 ? 18.228 -6.845 -3.342 1.00 93.19 88 TYR A O 1
ATOM 620 N N . LEU A 1 89 ? 16.463 -8.173 -3.768 1.00 91.81 89 LEU A N 1
ATOM 621 C CA . LEU A 1 89 ? 17.131 -9.091 -4.689 1.00 91.81 89 LEU A CA 1
ATOM 622 C C . LEU A 1 89 ? 16.912 -8.709 -6.164 1.00 91.81 89 LEU A C 1
ATOM 624 O O . LEU A 1 89 ? 17.449 -9.359 -7.056 1.00 91.81 89 LEU A O 1
ATOM 628 N N . ASP A 1 90 ? 16.103 -7.680 -6.427 1.00 86.25 90 ASP A N 1
ATOM 629 C CA . ASP A 1 90 ? 15.800 -7.191 -7.769 1.00 86.25 90 ASP A CA 1
ATOM 630 C C . ASP A 1 90 ? 16.953 -6.304 -8.268 1.00 86.25 90 ASP A C 1
ATOM 632 O O . ASP A 1 90 ? 17.362 -5.363 -7.586 1.00 86.25 90 ASP A O 1
ATOM 636 N N . ALA A 1 91 ? 17.463 -6.562 -9.475 1.00 87.75 91 ALA A N 1
ATOM 637 C CA . ALA A 1 91 ? 18.521 -5.751 -10.083 1.00 87.75 91 ALA A CA 1
ATOM 638 C C . ALA A 1 91 ? 18.114 -4.275 -10.246 1.00 87.75 91 ALA A C 1
ATOM 640 O O . ALA A 1 91 ? 18.967 -3.389 -10.265 1.00 87.75 91 ALA A O 1
ATOM 641 N N . GLN A 1 92 ? 16.812 -3.995 -10.332 1.00 87.25 92 GLN A N 1
ATOM 642 C CA . GLN A 1 92 ? 16.277 -2.643 -10.443 1.00 87.25 92 GLN A CA 1
ATOM 643 C C . GLN A 1 92 ? 16.071 -1.960 -9.088 1.00 87.25 92 GLN A C 1
ATOM 645 O O . GLN A 1 92 ? 15.644 -0.805 -9.055 1.00 87.25 92 GLN A O 1
ATOM 650 N N . PHE A 1 93 ? 16.384 -2.623 -7.968 1.00 89.12 93 PHE A N 1
ATOM 651 C CA . PHE A 1 93 ? 16.225 -2.059 -6.629 1.00 89.12 93 PHE A CA 1
ATOM 652 C C . PHE A 1 93 ? 16.814 -0.646 -6.468 1.00 89.12 93 PHE A C 1
ATOM 654 O O . PHE A 1 93 ? 16.092 0.213 -5.959 1.00 89.12 93 PHE A O 1
ATOM 661 N N . PRO A 1 94 ? 18.033 -0.325 -6.959 1.00 92.88 94 PRO A N 1
ATOM 662 C CA . PRO A 1 94 ? 18.590 1.028 -6.850 1.00 92.88 94 PRO A CA 1
ATOM 663 C C . PRO A 1 94 ? 17.725 2.130 -7.483 1.00 92.88 94 PRO A C 1
ATOM 665 O O . PRO A 1 94 ? 17.861 3.294 -7.120 1.00 92.88 94 PRO A O 1
ATOM 668 N N . LEU A 1 95 ? 16.820 1.778 -8.401 1.00 90.00 95 LEU A N 1
ATOM 669 C CA . LEU A 1 95 ? 15.903 2.710 -9.062 1.00 90.00 95 LEU A CA 1
ATOM 670 C C . LEU A 1 95 ? 14.559 2.853 -8.330 1.00 90.00 95 LEU A C 1
ATOM 672 O O . LEU A 1 95 ? 13.854 3.835 -8.537 1.00 90.00 95 LEU A O 1
ATOM 676 N N . ILE A 1 96 ? 14.190 1.886 -7.481 1.00 90.88 96 ILE A N 1
ATOM 677 C CA . ILE A 1 96 ? 12.881 1.832 -6.801 1.00 90.88 96 ILE A CA 1
ATOM 678 C C . ILE A 1 96 ? 12.970 1.869 -5.278 1.00 90.88 96 ILE A C 1
ATOM 680 O O . ILE A 1 96 ? 11.933 1.894 -4.610 1.00 90.88 96 ILE A O 1
ATOM 684 N N . TRP A 1 97 ? 14.175 1.852 -4.707 1.00 94.88 97 TRP A N 1
ATOM 685 C CA . TRP A 1 97 ? 14.362 1.696 -3.268 1.00 94.88 97 TRP A CA 1
ATOM 686 C C . TRP A 1 97 ? 13.575 2.709 -2.419 1.00 94.88 97 TRP A C 1
ATOM 688 O O . TRP A 1 97 ? 13.018 2.272 -1.410 1.00 94.88 97 TRP A O 1
ATOM 698 N N . PRO A 1 98 ? 13.410 4.002 -2.792 1.00 96.31 98 PRO A N 1
ATOM 699 C CA . PRO A 1 98 ? 12.655 4.930 -1.955 1.00 96.31 98 PRO A CA 1
ATOM 700 C C . PRO A 1 98 ? 11.186 4.522 -1.844 1.00 96.31 98 PRO A C 1
ATOM 702 O O . PRO A 1 98 ? 10.608 4.578 -0.759 1.00 96.31 98 PRO A O 1
ATOM 705 N N . ALA A 1 99 ? 10.589 4.053 -2.944 1.00 95.88 99 ALA A N 1
ATOM 706 C CA . ALA A 1 99 ? 9.220 3.546 -2.955 1.00 95.88 99 ALA A CA 1
ATOM 707 C C . ALA A 1 99 ? 9.090 2.263 -2.119 1.00 95.88 99 ALA A C 1
ATOM 709 O O . ALA A 1 99 ? 8.158 2.146 -1.324 1.00 95.88 99 ALA A O 1
ATOM 710 N N . VAL A 1 100 ? 10.055 1.341 -2.240 1.00 96.56 100 VAL A N 1
ATOM 711 C CA . VAL A 1 100 ? 10.088 0.082 -1.475 1.00 96.56 100 VAL A CA 1
ATOM 712 C C . VAL A 1 100 ? 10.126 0.350 0.030 1.00 96.56 100 VAL A C 1
ATOM 714 O O . VAL A 1 100 ? 9.267 -0.127 0.770 1.00 96.56 100 VAL A O 1
ATOM 717 N N . ILE A 1 101 ? 11.076 1.167 0.484 1.00 98.31 101 ILE A N 1
ATOM 718 C CA . ILE A 1 101 ? 11.221 1.505 1.904 1.00 98.31 101 ILE A CA 1
ATOM 719 C C . ILE A 1 101 ? 9.989 2.257 2.417 1.00 98.31 101 ILE A C 1
ATOM 721 O O . ILE A 1 101 ? 9.474 1.939 3.490 1.00 98.31 101 ILE A O 1
ATOM 725 N N . SER A 1 102 ? 9.460 3.204 1.638 1.00 98.44 102 SER A N 1
ATOM 726 C CA . SER A 1 102 ? 8.280 3.982 2.039 1.00 98.44 102 SER A CA 1
ATOM 727 C C . SER A 1 102 ? 7.039 3.103 2.202 1.00 98.44 102 SER A C 1
ATOM 729 O O . SER A 1 102 ? 6.311 3.237 3.187 1.00 98.44 102 SER A O 1
ATOM 731 N N . ALA A 1 103 ? 6.816 2.161 1.281 1.00 98.12 103 ALA A N 1
ATOM 732 C CA . ALA A 1 103 ? 5.713 1.211 1.372 1.00 98.12 103 ALA A CA 1
ATOM 733 C C . ALA A 1 103 ? 5.856 0.278 2.581 1.00 98.12 103 ALA A C 1
ATOM 735 O O . ALA A 1 103 ? 4.866 0.004 3.256 1.00 98.12 103 ALA A O 1
ATOM 736 N N . GLN A 1 104 ? 7.073 -0.177 2.897 1.00 98.56 104 GLN A N 1
ATOM 737 C CA . GLN A 1 104 ? 7.321 -1.012 4.076 1.00 98.56 104 GLN A CA 1
ATOM 738 C C . GLN A 1 104 ? 7.064 -0.253 5.378 1.00 98.56 104 GLN A C 1
ATOM 740 O O . GLN A 1 104 ? 6.388 -0.779 6.260 1.00 98.56 104 GLN A O 1
ATOM 745 N N . ILE A 1 105 ? 7.520 0.999 5.488 1.00 98.69 105 ILE A N 1
ATOM 746 C CA . ILE A 1 105 ? 7.238 1.854 6.652 1.00 98.69 105 ILE A CA 1
ATOM 747 C C . ILE A 1 105 ? 5.728 2.059 6.811 1.00 98.69 105 ILE A C 1
ATOM 749 O O . ILE A 1 105 ? 5.194 1.903 7.911 1.00 98.69 105 ILE A O 1
ATOM 753 N N . ALA A 1 106 ? 5.019 2.359 5.721 1.00 98.62 106 ALA A N 1
ATOM 754 C CA . ALA A 1 106 ? 3.570 2.517 5.746 1.00 98.62 106 ALA A CA 1
ATOM 755 C C . ALA A 1 106 ? 2.857 1.210 6.140 1.00 98.62 106 ALA A C 1
ATOM 757 O O . ALA A 1 106 ? 1.975 1.225 6.998 1.00 98.62 106 ALA A O 1
ATOM 758 N N . ALA A 1 107 ? 3.269 0.063 5.596 1.00 98.56 107 ALA A N 1
ATOM 759 C CA . ALA A 1 107 ? 2.717 -1.237 5.969 1.00 98.56 107 ALA A CA 1
ATOM 760 C C . ALA A 1 107 ? 2.943 -1.546 7.460 1.00 98.56 107 ALA A C 1
ATOM 762 O O . ALA A 1 107 ? 2.005 -1.937 8.156 1.00 98.56 107 ALA A O 1
ATOM 763 N N . ILE A 1 108 ? 4.151 -1.299 7.980 1.00 98.44 108 ILE A N 1
ATOM 764 C CA . ILE A 1 108 ? 4.472 -1.441 9.409 1.00 98.44 108 ILE A CA 1
ATOM 765 C C . ILE A 1 108 ? 3.584 -0.524 10.254 1.00 98.44 108 ILE A C 1
ATOM 767 O O . ILE A 1 108 ? 3.040 -0.970 11.262 1.00 98.44 108 ILE A O 1
ATOM 771 N N . ALA A 1 109 ? 3.382 0.729 9.842 1.00 98.19 109 ALA A N 1
ATOM 772 C CA . ALA A 1 109 ? 2.515 1.665 10.553 1.00 98.19 109 ALA A CA 1
ATOM 773 C C . ALA A 1 109 ? 1.050 1.188 10.593 1.00 98.19 109 ALA A C 1
ATOM 775 O O . ALA A 1 109 ? 0.406 1.281 11.642 1.00 98.19 109 ALA A O 1
ATOM 776 N N . VAL A 1 110 ? 0.533 0.617 9.496 1.00 98.38 110 VAL A N 1
ATOM 777 C CA . VAL A 1 110 ? -0.800 -0.009 9.472 1.00 98.38 110 VAL A CA 1
ATOM 778 C C . VAL A 1 110 ? -0.859 -1.186 10.445 1.00 98.38 110 VAL A C 1
ATOM 780 O O . VAL A 1 110 ? -1.748 -1.225 11.297 1.00 98.38 110 VAL A O 1
ATOM 783 N N . PHE A 1 111 ? 0.088 -2.126 10.382 1.00 98.00 111 PHE A N 1
ATOM 784 C CA . PHE A 1 111 ? 0.090 -3.284 11.281 1.00 98.00 111 PHE A CA 1
ATOM 785 C C . PHE A 1 111 ? 0.244 -2.890 12.751 1.00 98.00 111 PHE A C 1
ATOM 787 O O . PHE A 1 111 ? -0.484 -3.409 13.598 1.00 98.00 111 PHE A O 1
ATOM 794 N N . GLY A 1 112 ? 1.118 -1.930 13.054 1.00 96.88 112 GLY A N 1
ATOM 795 C CA . GLY A 1 112 ? 1.284 -1.378 14.396 1.00 96.88 112 GLY A CA 1
ATOM 796 C C . GLY A 1 112 ? -0.029 -0.810 14.934 1.00 96.88 112 GLY A C 1
ATOM 797 O O . GLY A 1 112 ? -0.466 -1.183 16.022 1.00 96.88 112 GLY A O 1
ATOM 798 N N . ALA A 1 113 ? -0.729 -0.001 14.133 1.00 95.88 113 ALA A N 1
ATOM 799 C CA . ALA A 1 113 ? -2.034 0.539 14.505 1.00 95.88 113 ALA A CA 1
ATOM 800 C C . ALA A 1 113 ? -3.085 -0.564 14.747 1.00 95.88 113 ALA A C 1
ATOM 802 O O . ALA A 1 113 ? -3.844 -0.500 15.722 1.00 95.88 113 ALA A O 1
ATOM 803 N N . LEU A 1 114 ? -3.108 -1.606 13.906 1.00 95.75 114 LEU A N 1
ATOM 804 C CA . LEU A 1 114 ? -4.001 -2.756 14.072 1.00 95.75 114 LEU A CA 1
ATOM 805 C C . LEU A 1 114 ? -3.736 -3.506 15.385 1.00 95.75 114 LEU A C 1
ATOM 807 O O . LEU A 1 114 ? -4.689 -3.816 16.104 1.00 95.75 114 LEU A O 1
ATOM 811 N N . VAL A 1 115 ? -2.471 -3.757 15.731 1.00 94.38 115 VAL A N 1
ATOM 812 C CA . VAL A 1 115 ? -2.083 -4.450 16.971 1.00 94.38 115 VAL A CA 1
ATOM 813 C C . VAL A 1 115 ? -2.441 -3.620 18.203 1.00 94.38 115 VAL A C 1
ATOM 815 O O . VAL A 1 115 ? -3.134 -4.116 19.094 1.00 94.38 115 VAL A O 1
ATOM 818 N N . THR A 1 116 ? -2.065 -2.339 18.236 1.00 90.62 116 THR A N 1
ATOM 819 C CA . THR A 1 116 ? -2.359 -1.454 19.375 1.00 90.62 116 THR A CA 1
ATOM 820 C C . THR A 1 116 ? -3.866 -1.281 19.592 1.00 90.62 116 THR A C 1
ATOM 822 O O . THR A 1 116 ? -4.334 -1.248 20.731 1.00 90.62 116 THR A O 1
ATOM 825 N N . SER A 1 117 ? -4.662 -1.220 18.517 1.00 86.69 117 SER A N 1
ATOM 826 C CA . SER A 1 117 ? -6.125 -1.115 18.628 1.00 86.69 117 SER A CA 1
ATOM 827 C C . SER A 1 117 ? -6.777 -2.361 19.241 1.00 86.69 117 SER A C 1
ATOM 829 O O . SER A 1 117 ? -7.772 -2.246 19.959 1.00 86.69 117 SER A O 1
ATOM 831 N N . ARG A 1 118 ? -6.216 -3.553 18.986 1.00 81.06 118 ARG A N 1
ATOM 832 C CA . ARG A 1 118 ? -6.691 -4.813 19.573 1.00 81.06 118 ARG A CA 1
ATOM 833 C C . ARG A 1 118 ? -6.385 -4.881 21.062 1.00 81.06 118 ARG A C 1
ATOM 835 O O . ARG A 1 118 ? -7.277 -5.223 21.827 1.00 81.06 118 ARG A O 1
ATOM 842 N N . GLN A 1 119 ? -5.172 -4.501 21.464 1.00 80.00 119 GLN A N 1
ATOM 843 C CA . GLN A 1 119 ? -4.761 -4.497 22.872 1.00 80.00 119 GLN A CA 1
ATOM 844 C C . GLN A 1 119 ? -5.678 -3.612 23.724 1.00 80.00 119 GLN A C 1
ATOM 846 O O . GLN A 1 119 ? -6.163 -4.060 24.754 1.00 80.00 119 GLN A O 1
ATOM 851 N N . ARG A 1 120 ? -6.026 -2.411 23.239 1.00 75.81 120 ARG A N 1
ATOM 852 C CA . ARG A 1 120 ? -6.952 -1.505 23.944 1.00 75.81 120 ARG A CA 1
ATOM 853 C C . ARG A 1 120 ? -8.363 -2.066 24.130 1.00 75.81 120 ARG A C 1
ATOM 855 O O . ARG A 1 120 ? -9.017 -1.697 25.094 1.00 75.81 120 ARG A O 1
ATOM 862 N N . ARG A 1 121 ? -8.843 -2.922 23.218 1.00 74.12 121 ARG A N 1
ATOM 863 C CA . ARG A 1 121 ? -10.136 -3.615 23.375 1.00 74.12 121 ARG A CA 1
ATOM 864 C C . ARG A 1 121 ? -10.068 -4.809 24.327 1.00 74.12 121 ARG A C 1
ATOM 866 O O . ARG A 1 121 ? -11.113 -5.226 24.790 1.00 74.12 121 ARG A O 1
ATOM 873 N N . ALA A 1 122 ? -8.891 -5.389 24.554 1.00 72.06 122 ALA A N 1
ATOM 874 C CA .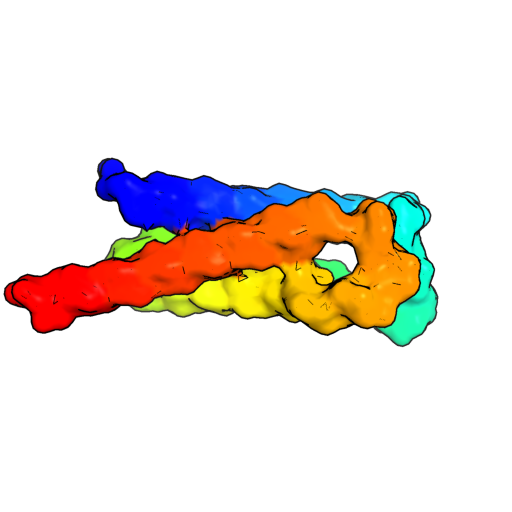 ALA A 1 122 ? -8.726 -6.526 25.461 1.00 72.06 122 ALA A CA 1
ATOM 875 C C . ALA A 1 122 ? -8.570 -6.092 26.928 1.00 72.06 122 ALA A C 1
ATOM 877 O O . ALA A 1 122 ? -8.814 -6.887 27.827 1.00 72.06 122 ALA A O 1
ATOM 878 N N . THR A 1 123 ? -8.138 -4.851 27.163 1.00 71.81 123 THR A N 1
ATOM 879 C CA . THR A 1 123 ? -7.916 -4.277 28.500 1.00 71.81 123 THR A CA 1
ATOM 880 C C . THR A 1 123 ? -9.067 -3.400 29.004 1.00 71.81 123 THR A C 1
ATOM 882 O O . THR A 1 123 ? -8.940 -2.826 30.080 1.00 71.81 123 THR A O 1
ATOM 885 N N . ALA A 1 124 ? -10.123 -3.222 28.208 1.00 62.22 124 ALA A N 1
ATOM 886 C CA . ALA A 1 124 ? -11.307 -2.422 28.528 1.00 62.22 124 ALA A CA 1
ATOM 887 C C . ALA A 1 124 ? -12.508 -3.347 28.723 1.00 62.22 124 ALA A C 1
ATOM 889 O O . ALA A 1 124 ? -13.318 -3.052 29.625 1.00 62.22 124 ALA A O 1
#

pLDDT: mean 89.88, std 12.08, range [52.41, 98.75]

Secondary structure (DSSP, 8-state):
--HHHHHHHHHHHHHHHHHHHHHHHHHHT-TT---TTS-HHHHHHHHHHHHHHHHHHHHT-TTTSHHHHHHHHHHHHHHHHHHSGGGGG-TTHHHHHHHHHHHHHHHHHHHHHHHHHHHHHH--

Radius of gyration: 15.23 Å; chains: 1; bounding box: 34×23×49 Å

Sequence (124 aa):
MSQTHRQSYAALAALVILQGIMLGSLYAGVAPHPPATIPLFGMGPFLGAAIAAAIAAMILGPLDSRAGRLLAGLAALAALASFGPQKYLDAQFPLIWPAVISAQIAAIAVFGALVTSRQRRATA

Foldseek 3Di:
DDPLLVLLLVLLVLLLVLLVVVLVCQVVVPPVDDDPPPPSVVSNVLSVLLNVLSVVLNVVRCLPDPSSVVSSLVSLVSLCVVQNPVLVVPPCCVVCVVSSVSSPVSSVSSVVSSVVSVVVVVVD